Protein AF-A0A1F5N890-F1 (afdb_monomer_lite)

Structure (mmCIF, N/CA/C/O backbone):
data_AF-A0A1F5N890-F1
#
_entry.id   AF-A0A1F5N890-F1
#
loop_
_atom_site.group_PDB
_atom_site.id
_atom_site.type_symbol
_atom_site.label_atom_id
_atom_site.label_alt_id
_atom_site.label_comp_id
_atom_site.label_asym_id
_atom_site.label_entity_id
_atom_site.label_seq_id
_atom_site.pdbx_PDB_ins_code
_atom_site.Cartn_x
_atom_site.Cartn_y
_atom_site.Cartn_z
_atom_site.occupancy
_atom_site.B_iso_or_equiv
_atom_site.auth_seq_id
_atom_site.auth_comp_id
_atom_site.auth_asym_id
_atom_site.auth_atom_id
_atom_site.pdbx_PDB_model_num
ATOM 1 N N . MET A 1 1 ? -23.782 17.470 38.453 1.00 39.91 1 MET A N 1
ATOM 2 C CA . MET A 1 1 ? -22.639 17.335 37.532 1.00 39.91 1 MET A CA 1
ATOM 3 C C . MET A 1 1 ? -23.140 16.518 36.360 1.00 39.91 1 MET A C 1
ATOM 5 O O . MET A 1 1 ? -23.542 15.387 36.589 1.00 39.91 1 MET A O 1
ATOM 9 N N . ASN A 1 2 ? -23.239 17.114 35.171 1.00 43.22 2 ASN A N 1
ATOM 10 C CA . ASN A 1 2 ? -23.531 16.367 33.948 1.00 43.22 2 ASN A CA 1
ATOM 11 C C . ASN A 1 2 ? -22.192 15.895 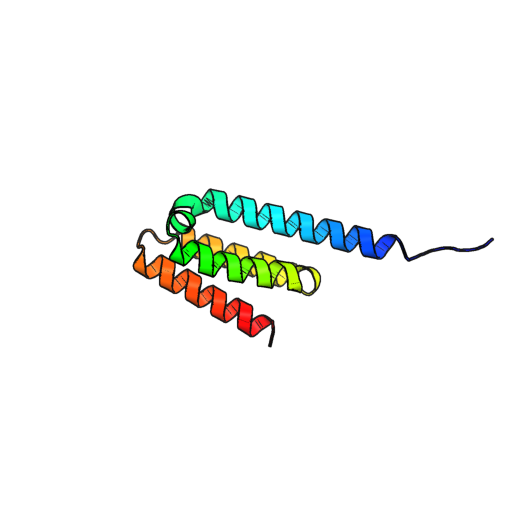33.388 1.00 43.22 2 ASN A C 1
ATOM 13 O O . ASN A 1 2 ? -21.360 16.724 33.034 1.00 43.22 2 ASN A O 1
ATOM 17 N N . LEU A 1 3 ? -21.984 14.583 33.356 1.00 49.75 3 LEU A N 1
ATOM 18 C CA . LEU A 1 3 ? -20.924 13.964 32.571 1.00 49.75 3 LEU A CA 1
ATOM 19 C C . LEU A 1 3 ? -21.431 13.904 31.128 1.00 49.75 3 LEU A C 1
ATOM 21 O O . LEU A 1 3 ? -22.133 12.972 30.750 1.00 49.75 3 LEU A O 1
ATOM 25 N N . GLN A 1 4 ? -21.152 14.956 30.359 1.00 45.50 4 GLN A N 1
ATOM 26 C CA . GLN A 1 4 ? -21.030 14.828 28.911 1.00 45.50 4 GLN A CA 1
ATOM 27 C C . GLN A 1 4 ? -19.606 14.334 28.661 1.00 45.50 4 GLN A C 1
ATOM 29 O O . GLN A 1 4 ? -18.667 15.121 28.650 1.00 45.50 4 GLN A O 1
ATOM 34 N N . THR A 1 5 ? -19.444 13.023 28.572 1.00 55.41 5 THR A N 1
ATOM 35 C CA . THR A 1 5 ? -18.199 12.368 28.160 1.00 55.41 5 THR A CA 1
ATOM 36 C C . THR A 1 5 ? -18.519 11.443 26.996 1.00 55.41 5 THR A C 1
ATOM 38 O O . THR A 1 5 ? -19.542 10.760 27.039 1.00 55.41 5 THR A O 1
ATOM 41 N N . SER A 1 6 ? -17.606 11.410 26.025 1.00 54.91 6 SER A N 1
ATOM 42 C CA . SER A 1 6 ? -17.462 10.368 24.999 1.00 54.91 6 SER A CA 1
ATOM 43 C C . SER A 1 6 ? -18.353 10.419 23.755 1.00 54.91 6 SER A C 1
ATOM 45 O O . SER A 1 6 ? -18.969 9.420 23.406 1.00 54.91 6 SER A O 1
ATOM 47 N N . GLU A 1 7 ? -18.332 11.531 23.020 1.00 50.44 7 GLU A N 1
ATOM 48 C CA . GLU A 1 7 ? -18.447 11.462 21.544 1.00 50.44 7 GLU A CA 1
ATOM 49 C C . GLU A 1 7 ? -17.211 12.049 20.832 1.00 50.44 7 GLU A C 1
ATOM 51 O O . GLU A 1 7 ? -16.983 11.731 19.678 1.00 50.44 7 GLU A O 1
ATOM 56 N N . LEU A 1 8 ? -16.366 12.836 21.518 1.00 47.41 8 LEU A N 1
ATOM 57 C CA . LEU A 1 8 ? -15.184 13.478 20.918 1.00 47.41 8 LEU A CA 1
ATOM 58 C C . LEU A 1 8 ? -13.922 12.598 20.881 1.00 47.41 8 LEU A C 1
ATOM 60 O O . LEU A 1 8 ? -13.089 12.792 20.007 1.00 47.41 8 LEU A O 1
ATOM 64 N N . ASP A 1 9 ? -13.784 11.627 21.788 1.00 51.88 9 ASP A N 1
ATOM 65 C CA . ASP A 1 9 ? -12.535 10.852 21.904 1.00 51.88 9 ASP A CA 1
ATOM 66 C C . ASP A 1 9 ? -12.353 9.828 20.763 1.00 51.88 9 ASP A C 1
ATOM 68 O O . ASP A 1 9 ? -11.232 9.464 20.433 1.00 51.88 9 ASP A O 1
ATOM 72 N N . PHE A 1 10 ? -13.446 9.362 20.146 1.00 49.44 10 PHE A N 1
ATOM 73 C CA . PHE A 1 10 ? -13.397 8.342 19.087 1.00 49.44 10 PHE A CA 1
ATOM 74 C C . PHE A 1 10 ? -13.047 8.936 17.716 1.00 49.44 10 PHE A C 1
ATOM 76 O O . PHE A 1 10 ? -12.350 8.295 16.935 1.00 49.44 10 PHE A O 1
ATOM 83 N N . ASP A 1 11 ? -13.509 10.158 17.435 1.00 50.47 11 ASP A N 1
ATOM 84 C CA . ASP A 1 11 ? -13.208 10.849 16.179 1.00 50.47 11 ASP A CA 1
ATOM 85 C C . ASP A 1 11 ? -11.737 11.321 16.142 1.00 50.47 11 ASP A C 1
ATOM 87 O O . ASP A 1 11 ? -11.100 11.216 15.098 1.00 50.47 11 ASP A O 1
ATOM 91 N N . GLU A 1 12 ? -11.156 11.750 17.277 1.00 54.78 12 GLU A N 1
ATOM 92 C CA . GLU A 1 12 ? -9.727 12.120 17.364 1.00 54.78 12 GLU A CA 1
ATOM 93 C C . GLU A 1 12 ? -8.775 10.917 17.203 1.00 54.78 12 GLU A C 1
ATOM 95 O O . GLU A 1 12 ? -7.696 11.063 16.625 1.00 54.78 12 GLU A O 1
ATOM 100 N N . GLU A 1 13 ? -9.143 9.722 17.685 1.00 56.84 13 GLU A N 1
ATOM 101 C CA . GLU A 1 13 ? -8.322 8.511 17.508 1.00 56.84 13 GLU A CA 1
ATOM 102 C C . GLU A 1 13 ? -8.319 8.003 16.056 1.00 56.84 13 GLU A C 1
ATOM 104 O O . GLU A 1 13 ? -7.297 7.473 15.605 1.00 56.84 13 GLU A O 1
ATOM 109 N N . ILE A 1 14 ? -9.431 8.180 15.327 1.00 58.97 14 ILE A N 1
ATOM 110 C CA . ILE A 1 14 ? -9.555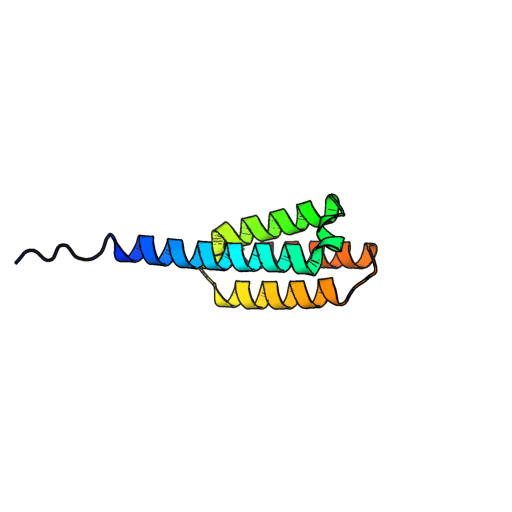 7.831 13.901 1.00 58.97 14 ILE A CA 1
ATOM 111 C C . ILE A 1 14 ? -8.729 8.790 13.031 1.00 58.97 14 ILE A C 1
ATOM 113 O O . ILE A 1 14 ? -8.079 8.341 12.088 1.00 58.97 14 ILE A O 1
ATOM 117 N N . ASP A 1 15 ? -8.708 10.085 13.363 1.00 63.38 15 ASP A N 1
ATOM 118 C CA . ASP A 1 15 ? -7.905 11.088 12.642 1.00 63.38 15 ASP A CA 1
ATOM 119 C C . ASP A 1 15 ? -6.399 10.762 12.734 1.00 63.38 15 ASP A C 1
ATOM 121 O O . ASP A 1 15 ? -5.687 10.777 11.733 1.00 63.38 15 ASP A O 1
ATOM 125 N N . GLN A 1 16 ? -5.919 10.340 13.913 1.00 71.44 16 GLN A N 1
ATOM 126 C CA . GLN A 1 16 ? -4.501 10.009 14.121 1.00 71.44 16 GLN A CA 1
ATOM 127 C C . GLN A 1 16 ? -4.013 8.785 13.336 1.00 71.44 16 GLN A C 1
ATOM 129 O O . GLN A 1 16 ? -2.845 8.741 12.949 1.00 71.44 16 GLN A O 1
ATOM 134 N N . GLY A 1 17 ? -4.852 7.766 13.138 1.00 77.56 17 GLY A N 1
ATOM 135 C CA . GLY A 1 17 ? -4.428 6.579 12.394 1.00 77.56 17 GLY A CA 1
ATOM 136 C C . GLY A 1 17 ? -4.466 6.785 10.879 1.00 77.56 17 GLY A C 1
ATOM 137 O O . GLY A 1 17 ? -3.594 6.275 10.180 1.00 77.56 17 GLY A O 1
ATOM 138 N N . GLN A 1 18 ? -5.390 7.599 10.360 1.00 82.56 18 GLN A N 1
ATOM 139 C CA . GLN A 1 18 ? -5.357 7.999 8.948 1.00 82.56 18 GLN A CA 1
ATOM 140 C C . GLN A 1 18 ? -4.128 8.866 8.635 1.00 82.56 18 GLN A C 1
ATOM 142 O O . GLN A 1 18 ? -3.475 8.632 7.620 1.00 82.56 18 GLN A O 1
ATOM 147 N N . ASP A 1 19 ? -3.750 9.786 9.528 1.00 87.50 19 ASP A N 1
ATOM 148 C CA . ASP A 1 19 ? -2.516 10.571 9.384 1.00 87.50 19 ASP A CA 1
ATOM 149 C C . ASP A 1 19 ? -1.261 9.676 9.353 1.00 87.50 19 ASP A C 1
ATOM 151 O O . ASP A 1 19 ? -0.374 9.861 8.516 1.00 87.50 19 ASP A O 1
ATOM 155 N N . GLU A 1 20 ? -1.192 8.664 10.228 1.00 90.12 20 GLU A N 1
ATOM 156 C CA . GLU A 1 20 ? -0.094 7.687 10.241 1.00 90.12 20 GLU A CA 1
ATOM 157 C C . GLU A 1 20 ? -0.015 6.902 8.923 1.00 90.12 20 GLU A C 1
ATOM 159 O O . GLU A 1 20 ? 1.072 6.722 8.365 1.00 90.12 20 GLU A O 1
ATOM 164 N N . LEU A 1 21 ? -1.162 6.460 8.402 1.00 92.12 21 LEU A N 1
ATOM 165 C CA . LEU A 1 21 ? -1.232 5.753 7.129 1.00 92.12 21 LEU A CA 1
ATOM 166 C C . LEU A 1 21 ? -0.724 6.621 5.971 1.00 92.12 21 LEU A C 1
ATOM 168 O O . LEU A 1 21 ? 0.070 6.141 5.160 1.00 92.12 21 LEU A O 1
ATOM 172 N N . GLU A 1 22 ? -1.155 7.881 5.880 1.00 93.62 22 GLU A N 1
ATOM 173 C CA . GLU A 1 22 ? -0.707 8.778 4.809 1.00 93.62 22 GLU A CA 1
ATOM 174 C C . GLU A 1 22 ? 0.805 9.028 4.881 1.00 93.62 22 GLU A C 1
ATOM 176 O O . GLU A 1 22 ? 1.474 9.003 3.847 1.00 93.62 22 GLU A O 1
ATOM 181 N N . GLU A 1 23 ? 1.386 9.154 6.081 1.00 93.38 23 GLU A N 1
ATOM 182 C CA . GLU A 1 23 ? 2.844 9.230 6.232 1.00 93.38 23 GLU A CA 1
ATOM 183 C C . GLU A 1 23 ? 3.563 7.977 5.707 1.00 93.38 23 GLU A C 1
ATOM 185 O O . GLU A 1 23 ? 4.662 8.073 5.149 1.00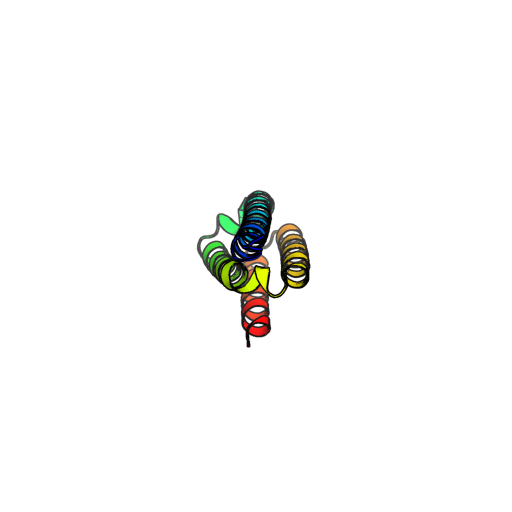 93.38 23 GLU A O 1
ATOM 190 N N . ILE A 1 24 ? 2.992 6.788 5.918 1.00 93.38 24 ILE A N 1
ATOM 191 C CA . ILE A 1 24 ? 3.560 5.526 5.426 1.00 93.38 24 ILE A CA 1
ATOM 192 C C . ILE A 1 24 ? 3.477 5.471 3.901 1.00 93.38 24 ILE A C 1
ATOM 194 O O . ILE A 1 24 ? 4.471 5.135 3.254 1.00 93.38 24 ILE A O 1
ATOM 198 N N . ILE A 1 25 ? 2.326 5.831 3.330 1.00 94.31 25 ILE A N 1
ATOM 199 C CA . ILE A 1 25 ? 2.108 5.870 1.880 1.00 94.31 25 ILE A CA 1
ATOM 200 C C . ILE A 1 25 ? 3.068 6.868 1.225 1.00 94.31 25 ILE A C 1
ATOM 202 O O . ILE A 1 25 ? 3.708 6.534 0.225 1.00 94.31 25 ILE A O 1
ATOM 206 N N . GLU A 1 26 ? 3.228 8.063 1.796 1.00 94.25 26 GLU A N 1
ATOM 207 C CA . GLU A 1 26 ? 4.146 9.083 1.283 1.00 94.25 26 GLU A CA 1
ATOM 208 C C . GLU A 1 26 ? 5.597 8.580 1.302 1.00 94.25 26 GLU A C 1
ATOM 210 O O . GLU A 1 26 ? 6.293 8.651 0.285 1.00 94.25 26 GLU A O 1
ATOM 215 N N . LYS A 1 27 ? 6.043 7.994 2.423 1.00 93.19 27 LYS A N 1
ATOM 216 C CA . LYS A 1 27 ? 7.393 7.415 2.543 1.00 93.19 27 LYS A CA 1
ATOM 217 C C . LYS A 1 27 ? 7.609 6.275 1.553 1.00 93.19 27 LYS A C 1
ATOM 219 O O . LYS A 1 27 ? 8.654 6.226 0.911 1.00 93.19 27 LYS A O 1
ATOM 224 N N . LEU A 1 28 ? 6.634 5.379 1.400 1.00 92.44 28 LEU A N 1
ATOM 225 C CA . LEU A 1 28 ? 6.715 4.269 0.454 1.00 92.44 28 LEU A CA 1
ATOM 226 C C . LEU A 1 28 ? 6.809 4.775 -0.989 1.00 92.44 28 LEU A C 1
ATOM 228 O O . LEU A 1 28 ? 7.640 4.286 -1.749 1.00 92.44 28 LEU A O 1
ATOM 232 N N . THR A 1 29 ? 6.000 5.774 -1.344 1.00 92.62 29 THR A N 1
ATOM 233 C CA . THR A 1 29 ? 5.993 6.376 -2.684 1.00 92.62 29 THR A CA 1
ATOM 234 C C . THR A 1 29 ? 7.330 7.038 -3.001 1.00 92.62 29 THR A C 1
ATOM 236 O O . THR A 1 29 ? 7.871 6.839 -4.085 1.00 92.62 29 THR A O 1
ATOM 239 N N . ALA A 1 30 ? 7.899 7.774 -2.041 1.00 91.44 30 ALA A N 1
ATOM 240 C CA . ALA A 1 30 ? 9.200 8.414 -2.196 1.00 91.44 30 ALA A CA 1
ATOM 241 C C . ALA A 1 30 ? 10.355 7.399 -2.272 1.00 91.44 30 ALA A C 1
ATOM 243 O O . ALA A 1 30 ? 11.263 7.554 -3.084 1.00 91.44 30 ALA A O 1
ATOM 244 N N . GLU A 1 31 ? 10.341 6.354 -1.439 1.00 89.81 31 GLU A N 1
ATOM 245 C CA . GLU A 1 31 ? 11.398 5.334 -1.438 1.00 89.81 31 GLU A CA 1
ATOM 246 C C . GLU A 1 31 ? 11.322 4.393 -2.651 1.00 89.81 31 GLU A C 1
ATOM 248 O O . GLU A 1 31 ? 12.350 3.884 -3.095 1.00 89.81 31 GLU A O 1
ATOM 253 N N . CYS A 1 32 ? 10.126 4.179 -3.201 1.00 89.81 32 CYS A N 1
ATOM 254 C CA . CYS A 1 32 ? 9.885 3.321 -4.360 1.00 89.81 32 CYS A CA 1
ATOM 255 C C . CYS A 1 32 ? 9.548 4.131 -5.622 1.00 89.81 32 CYS A C 1
ATOM 257 O O . CYS A 1 32 ? 8.823 3.628 -6.473 1.00 89.81 32 CYS A O 1
ATOM 259 N N . GLU A 1 33 ? 10.055 5.361 -5.771 1.00 89.88 33 GLU A N 1
ATOM 260 C CA . GLU A 1 33 ? 9.689 6.288 -6.862 1.00 89.88 33 GLU A CA 1
ATOM 261 C C . GLU A 1 33 ? 9.712 5.619 -8.250 1.00 89.88 33 GLU A C 1
ATOM 263 O O . GLU A 1 33 ? 8.736 5.708 -8.990 1.00 89.88 33 GLU A O 1
ATOM 268 N N . GLN A 1 34 ? 10.754 4.834 -8.551 1.00 84.81 34 GLN A N 1
ATOM 269 C CA . GLN A 1 34 ? 10.892 4.081 -9.810 1.00 84.81 34 GLN A CA 1
ATOM 270 C C . GLN A 1 34 ? 9.711 3.137 -10.111 1.00 84.81 34 GLN A C 1
ATOM 272 O O . GLN A 1 34 ? 9.378 2.892 -11.268 1.00 84.81 34 GLN A O 1
ATOM 277 N N . VAL A 1 35 ? 9.060 2.603 -9.073 1.00 87.81 35 VAL A N 1
ATOM 278 C CA . VAL A 1 35 ? 7.878 1.738 -9.189 1.00 87.81 35 VAL A CA 1
ATOM 279 C C . VAL A 1 35 ? 6.663 2.567 -9.595 1.00 87.81 35 VAL A C 1
ATOM 281 O O . VAL A 1 35 ? 5.874 2.134 -10.433 1.00 87.81 35 VAL A O 1
ATOM 284 N N . PHE A 1 36 ? 6.527 3.764 -9.022 1.00 87.00 36 PHE A N 1
ATOM 285 C CA . PHE A 1 36 ? 5.410 4.675 -9.266 1.00 87.00 36 PHE A CA 1
ATOM 286 C C . PHE A 1 36 ? 5.552 5.480 -10.566 1.00 87.00 36 PHE A C 1
ATOM 288 O O . PHE A 1 36 ? 4.548 5.953 -11.096 1.00 87.00 36 PHE A O 1
ATOM 295 N N . GLU A 1 37 ? 6.759 5.587 -11.134 1.00 88.25 37 GLU A N 1
ATOM 296 C CA . GLU A 1 37 ? 6.967 6.119 -12.490 1.00 88.25 37 GLU A CA 1
ATOM 297 C C . GLU A 1 37 ? 6.261 5.265 -13.559 1.00 88.25 37 GLU A C 1
ATOM 299 O O . GLU A 1 37 ? 5.809 5.785 -14.587 1.00 88.25 37 GLU A O 1
ATOM 304 N N . ASN A 1 38 ? 6.108 3.959 -13.310 1.00 91.00 38 ASN A N 1
ATOM 305 C CA . ASN A 1 38 ? 5.296 3.089 -14.148 1.00 91.00 38 ASN A CA 1
ATOM 306 C C . ASN A 1 38 ? 3.801 3.263 -13.810 1.00 91.00 38 ASN A C 1
ATOM 308 O O . ASN A 1 38 ? 3.321 2.910 -12.731 1.00 91.00 38 ASN A O 1
ATOM 312 N N . ALA A 1 39 ? 3.035 3.759 -14.784 1.00 90.31 39 ALA A N 1
ATOM 313 C CA . ALA A 1 39 ? 1.614 4.070 -14.618 1.00 90.31 39 ALA A CA 1
ATOM 314 C C . ALA A 1 39 ? 0.710 2.848 -14.364 1.00 90.31 39 ALA A C 1
ATOM 316 O O . ALA A 1 39 ? -0.431 3.016 -13.932 1.00 90.31 39 ALA A O 1
ATOM 317 N N . GLU A 1 40 ? 1.154 1.637 -14.692 1.00 91.81 40 GLU A N 1
ATOM 318 C CA . GLU A 1 40 ? 0.413 0.407 -14.412 1.00 91.81 40 GLU A CA 1
ATOM 319 C C . GLU A 1 40 ? 0.646 -0.049 -12.970 1.00 91.81 40 GLU A C 1
ATOM 321 O O . GLU A 1 40 ? -0.320 -0.284 -12.243 1.00 91.81 40 GLU A O 1
ATOM 326 N N . ASN A 1 41 ? 1.904 -0.065 -12.528 1.00 91.12 41 ASN A N 1
ATOM 327 C CA . ASN A 1 41 ? 2.279 -0.407 -11.156 1.00 91.12 41 ASN A CA 1
ATOM 328 C C . ASN A 1 41 ? 1.714 0.604 -10.150 1.00 91.12 41 ASN A C 1
ATOM 330 O O . ASN A 1 41 ? 1.125 0.201 -9.148 1.00 91.12 41 ASN A O 1
ATOM 334 N N . SER A 1 42 ? 1.789 1.904 -10.461 1.00 92.88 42 SER A N 1
ATOM 335 C CA . SER A 1 42 ? 1.176 2.962 -9.647 1.00 92.88 42 SER A CA 1
ATOM 336 C C . SER A 1 42 ? -0.322 2.732 -9.444 1.00 92.88 42 SER A C 1
ATOM 338 O O . SER A 1 42 ? -0.775 2.776 -8.309 1.00 92.88 42 SER A O 1
ATOM 340 N N . LYS A 1 43 ? -1.089 2.385 -10.487 1.00 95.00 43 LYS A N 1
ATOM 341 C CA . LYS A 1 43 ? -2.534 2.122 -10.338 1.00 95.00 43 LYS A CA 1
ATOM 342 C C . LYS A 1 43 ? -2.834 0.933 -9.431 1.00 95.00 43 LYS A C 1
ATOM 344 O O . LYS A 1 43 ? -3.817 0.954 -8.697 1.00 95.00 43 LYS A O 1
ATOM 349 N N . ILE A 1 44 ? -2.017 -0.115 -9.506 1.00 94.62 44 ILE A N 1
ATOM 350 C CA . ILE A 1 44 ? -2.177 -1.310 -8.672 1.00 94.62 44 ILE A CA 1
ATOM 351 C C . ILE A 1 44 ? -1.919 -0.963 -7.205 1.00 94.62 44 ILE A C 1
ATOM 353 O O . ILE A 1 44 ? -2.690 -1.366 -6.337 1.00 94.62 44 ILE A O 1
ATOM 357 N N . LEU A 1 45 ? -0.857 -0.205 -6.929 1.00 94.00 45 LEU A N 1
ATOM 358 C CA . LEU A 1 45 ? -0.518 0.227 -5.574 1.00 94.00 45 LEU A CA 1
ATOM 359 C C . LEU A 1 45 ? -1.502 1.273 -5.037 1.00 94.00 45 LEU A C 1
ATOM 361 O O . LEU A 1 45 ? -1.858 1.205 -3.865 1.00 94.00 45 LEU A O 1
ATOM 365 N N . ASP A 1 46 ? -2.046 2.143 -5.888 1.00 95.00 46 ASP A N 1
ATOM 366 C CA . ASP A 1 46 ? -3.139 3.046 -5.518 1.00 95.00 46 ASP A CA 1
ATOM 367 C C . ASP A 1 46 ? -4.375 2.259 -5.057 1.00 95.00 46 ASP A C 1
ATOM 369 O O . ASP A 1 46 ? -4.981 2.600 -4.043 1.00 95.00 46 ASP A O 1
ATOM 373 N N . GLU A 1 47 ? -4.729 1.156 -5.735 1.00 95.38 47 GLU A N 1
ATOM 374 C CA . GLU A 1 47 ? -5.794 0.267 -5.249 1.00 95.38 47 GLU A CA 1
ATOM 375 C C . GLU A 1 47 ? -5.459 -0.328 -3.872 1.00 95.38 47 GLU A C 1
ATOM 377 O O . GLU A 1 47 ? -6.346 -0.441 -3.028 1.00 95.38 47 GLU A O 1
ATOM 382 N N . VAL A 1 48 ? -4.201 -0.701 -3.615 1.00 95.19 48 VAL A N 1
ATOM 383 C CA . VAL A 1 48 ? -3.764 -1.185 -2.292 1.00 95.19 48 VAL A CA 1
ATOM 384 C C . VAL A 1 48 ? -3.938 -0.097 -1.229 1.00 95.19 48 VAL A C 1
ATOM 386 O O . VAL A 1 48 ? -4.448 -0.383 -0.146 1.00 95.19 48 VAL A O 1
ATOM 389 N N . PHE A 1 49 ? -3.573 1.146 -1.539 1.00 94.38 49 PHE A N 1
ATOM 390 C CA . PHE A 1 49 ? -3.705 2.285 -0.631 1.00 94.38 49 PHE A CA 1
ATOM 391 C C . PHE A 1 49 ? -5.159 2.608 -0.303 1.00 94.38 49 PHE A C 1
ATOM 393 O O . PHE A 1 49 ? -5.483 2.826 0.859 1.00 94.38 49 PHE A O 1
ATOM 400 N N . GLU A 1 50 ? -6.062 2.559 -1.282 1.00 94.06 50 GLU A N 1
ATOM 401 C CA . GLU A 1 50 ? -7.499 2.735 -1.036 1.00 94.06 50 GLU A CA 1
ATOM 402 C C . GLU A 1 50 ? -8.065 1.646 -0.107 1.00 94.06 50 GLU A C 1
ATOM 404 O O . GLU A 1 50 ? -8.875 1.926 0.781 1.00 94.06 50 GLU A O 1
ATOM 409 N N . LEU A 1 51 ? -7.612 0.397 -0.265 1.00 93.19 51 LEU A N 1
ATOM 410 C CA . LEU A 1 51 ? -8.008 -0.704 0.619 1.00 93.19 51 LEU A CA 1
ATOM 411 C C . LEU A 1 51 ? -7.466 -0.517 2.040 1.00 93.19 51 LEU A C 1
ATOM 413 O O . LEU A 1 51 ? -8.198 -0.785 3.001 1.00 93.19 51 LEU A O 1
ATOM 417 N N . ALA A 1 52 ? -6.231 -0.022 2.161 1.00 91.88 52 ALA A N 1
ATOM 418 C CA . ALA A 1 52 ? -5.628 0.344 3.432 1.00 91.88 52 ALA A CA 1
ATOM 419 C C . ALA A 1 52 ? -6.407 1.483 4.095 1.00 91.88 52 ALA A C 1
ATOM 421 O O . ALA A 1 52 ? -6.881 1.300 5.206 1.00 91.88 52 ALA A O 1
ATOM 422 N N . ARG A 1 53 ? -6.680 2.598 3.407 1.00 90.81 53 ARG A N 1
ATOM 423 C CA . ARG A 1 53 ? -7.473 3.729 3.941 1.00 90.81 53 ARG A CA 1
ATOM 424 C C . ARG A 1 53 ? -8.806 3.281 4.530 1.00 90.81 53 ARG A C 1
ATOM 426 O O . ARG A 1 53 ? -9.193 3.713 5.614 1.00 90.81 53 ARG A O 1
ATOM 433 N N . ALA A 1 54 ? -9.485 2.350 3.861 1.00 90.50 54 ALA A N 1
ATOM 434 C CA . ALA A 1 54 ? -10.771 1.828 4.312 1.00 90.50 54 ALA A CA 1
ATOM 435 C C . ALA A 1 54 ? -10.694 0.885 5.534 1.00 90.50 54 ALA A C 1
ATOM 437 O O . ALA A 1 54 ? -11.722 0.639 6.177 1.00 90.50 54 ALA A O 1
ATOM 438 N N . ASN A 1 55 ? -9.527 0.304 5.841 1.00 89.44 55 ASN A N 1
ATOM 439 C CA . ASN A 1 55 ? -9.407 -0.783 6.824 1.00 89.44 55 ASN A CA 1
ATOM 440 C C . ASN A 1 55 ? -8.226 -0.671 7.791 1.00 89.44 55 ASN A C 1
ATOM 442 O O . ASN A 1 55 ? -8.135 -1.497 8.696 1.00 89.44 55 ASN A O 1
ATOM 446 N N . TYR A 1 56 ? -7.379 0.344 7.653 1.00 89.69 56 TYR A N 1
ATOM 447 C CA . TYR A 1 56 ? -6.196 0.571 8.475 1.00 89.69 56 TYR A CA 1
ATOM 448 C C . TYR A 1 56 ? -6.559 0.620 9.955 1.00 89.69 56 TYR A C 1
ATOM 450 O O . TYR A 1 56 ? -5.987 -0.099 10.763 1.00 89.69 56 TYR A O 1
ATOM 458 N N . GLU A 1 57 ? -7.631 1.336 10.292 1.00 87.44 57 GLU A N 1
ATOM 459 C CA . GLU A 1 57 ? -8.154 1.422 11.659 1.00 87.44 57 GLU A CA 1
ATOM 460 C C . GLU A 1 57 ? -8.550 0.079 12.279 1.00 87.44 57 GLU A C 1
ATOM 462 O O . GLU A 1 57 ? -8.503 -0.091 13.495 1.00 87.44 57 GLU A O 1
ATOM 467 N N . LYS A 1 58 ? -8.951 -0.892 11.456 1.00 87.44 58 LYS A N 1
ATOM 468 C CA . LYS A 1 58 ? -9.375 -2.208 11.946 1.00 87.44 58 LYS A CA 1
ATOM 469 C C . LYS A 1 58 ? -8.182 -3.090 12.304 1.00 87.44 58 LYS A C 1
ATOM 471 O O . LYS A 1 58 ? -8.331 -3.961 13.157 1.00 87.44 58 LYS A O 1
ATOM 476 N N . ASP A 1 59 ? -7.039 -2.875 11.652 1.00 88.56 59 ASP A N 1
ATOM 477 C CA . ASP A 1 59 ? -5.818 -3.654 11.853 1.00 88.56 59 ASP A CA 1
ATOM 478 C C . ASP A 1 59 ? -4.550 -2.854 11.500 1.00 88.56 59 ASP A C 1
ATOM 480 O O . ASP A 1 59 ? -3.853 -3.135 10.524 1.00 88.56 59 ASP A O 1
ATOM 484 N N . ARG A 1 60 ? -4.240 -1.833 12.309 1.00 89.44 60 ARG A N 1
ATOM 485 C CA . ARG A 1 60 ? -3.091 -0.944 12.057 1.00 89.44 60 ARG A CA 1
ATOM 486 C C . ARG A 1 60 ? -1.776 -1.722 11.994 1.00 89.44 60 ARG A C 1
ATOM 488 O O . ARG A 1 60 ? -0.950 -1.486 11.120 1.00 89.44 60 ARG A O 1
ATOM 495 N N . GLN A 1 61 ? -1.596 -2.686 12.899 1.00 89.88 61 GLN A N 1
ATOM 496 C CA . GLN A 1 61 ? -0.382 -3.499 12.951 1.00 89.88 61 GLN A CA 1
ATOM 497 C C . GLN A 1 61 ? -0.241 -4.379 11.704 1.00 89.88 61 GLN A C 1
ATOM 499 O O . GLN A 1 61 ? 0.838 -4.403 11.116 1.00 89.88 61 GLN A O 1
ATOM 504 N N . GLY A 1 62 ? -1.314 -5.051 11.271 1.00 91.62 62 GLY A N 1
ATOM 505 C CA . GLY A 1 62 ? -1.291 -5.874 10.063 1.00 91.62 62 GLY A CA 1
ATOM 506 C C . GLY A 1 62 ? -0.959 -5.063 8.813 1.00 91.62 62 GLY A C 1
ATOM 507 O O . GLY A 1 62 ? -0.125 -5.486 8.013 1.00 91.62 62 GLY A O 1
ATOM 508 N N . TRP A 1 63 ? -1.525 -3.861 8.675 1.00 93.12 63 TRP A N 1
ATOM 509 C CA . TRP A 1 63 ? -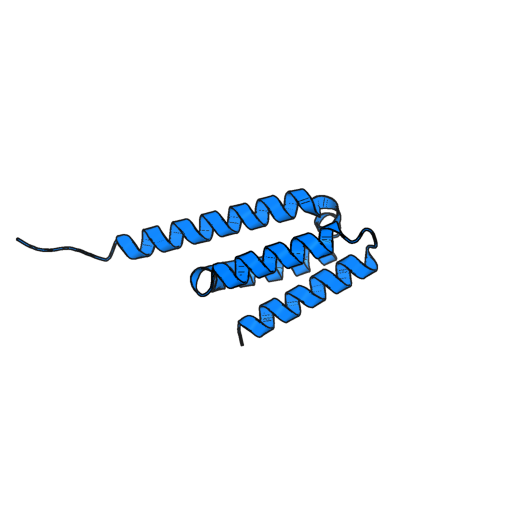1.195 -2.961 7.566 1.00 93.12 63 TRP A CA 1
ATOM 510 C C . TRP A 1 63 ? 0.232 -2.403 7.648 1.00 93.12 63 TRP A C 1
ATOM 512 O O . TRP A 1 63 ? 0.906 -2.321 6.622 1.00 93.12 63 TRP A O 1
ATOM 522 N N . ASN A 1 64 ? 0.733 -2.082 8.842 1.00 91.62 64 ASN A N 1
ATOM 523 C CA . ASN A 1 64 ? 2.119 -1.643 9.031 1.00 91.62 64 ASN A CA 1
ATOM 524 C C . ASN A 1 64 ? 3.124 -2.729 8.632 1.00 91.62 64 ASN A C 1
ATOM 526 O O . ASN A 1 64 ? 4.082 -2.455 7.902 1.00 91.62 64 ASN A O 1
ATOM 530 N N . ASP A 1 65 ? 2.883 -3.970 9.056 1.00 93.12 65 ASP A N 1
ATOM 531 C CA . ASP A 1 65 ? 3.709 -5.114 8.671 1.00 93.12 65 ASP A CA 1
ATOM 532 C C . ASP A 1 65 ? 3.603 -5.374 7.159 1.00 93.12 65 ASP A C 1
ATOM 534 O O . ASP A 1 65 ? 4.621 -5.549 6.487 1.00 93.12 65 ASP A O 1
ATOM 538 N N . PHE A 1 66 ? 2.395 -5.286 6.595 1.00 94.12 66 PHE A N 1
ATOM 539 C CA . PHE A 1 66 ? 2.151 -5.416 5.159 1.00 94.12 66 PHE A CA 1
ATOM 540 C C . PHE A 1 66 ? 2.936 -4.388 4.330 1.00 94.12 66 PHE A C 1
ATOM 542 O O . PHE A 1 66 ? 3.587 -4.763 3.353 1.00 94.12 66 PHE A O 1
ATOM 549 N N . PHE A 1 67 ? 2.911 -3.103 4.702 1.00 94.00 67 PHE A N 1
ATOM 550 C CA . PHE A 1 67 ? 3.646 -2.061 3.976 1.00 94.00 67 PHE A CA 1
ATOM 551 C C . PHE A 1 67 ? 5.159 -2.205 4.129 1.00 94.00 67 PHE A C 1
ATOM 553 O O . PHE A 1 67 ? 5.898 -1.935 3.182 1.00 94.00 67 PHE A O 1
ATOM 560 N N . SER A 1 68 ? 5.626 -2.665 5.289 1.00 93.44 68 SER A N 1
ATOM 561 C CA . SER A 1 68 ? 7.039 -2.969 5.517 1.00 93.44 68 SER A CA 1
ATOM 562 C C . SER A 1 68 ? 7.532 -4.102 4.604 1.00 93.44 68 SER A C 1
ATOM 564 O O . SER A 1 68 ? 8.589 -3.973 3.981 1.00 93.44 68 SER A O 1
ATOM 566 N N . GLU A 1 69 ? 6.751 -5.181 4.464 1.00 94.56 69 GLU A N 1
ATOM 567 C CA . GLU A 1 69 ? 7.047 -6.285 3.539 1.00 94.56 69 GLU A CA 1
ATOM 568 C C . GLU A 1 69 ? 7.019 -5.821 2.074 1.00 94.56 69 GLU A C 1
ATOM 570 O O . GLU A 1 69 ? 7.989 -6.039 1.344 1.00 94.56 69 GLU A O 1
ATOM 575 N N . LEU A 1 70 ? 5.966 -5.095 1.672 1.00 94.50 70 LEU A N 1
ATOM 576 C CA . LEU A 1 70 ? 5.830 -4.540 0.322 1.00 94.50 70 LEU A CA 1
ATOM 577 C C . LEU A 1 70 ? 7.038 -3.674 -0.043 1.00 94.50 70 LEU A C 1
ATOM 579 O O . LEU A 1 70 ? 7.640 -3.850 -1.101 1.00 94.50 70 LEU A O 1
ATOM 583 N N . LYS A 1 71 ? 7.426 -2.763 0.854 1.00 92.88 71 LYS A N 1
ATOM 584 C CA . LYS A 1 71 ? 8.594 -1.902 0.670 1.00 92.88 71 LYS A CA 1
ATOM 585 C C . LYS A 1 71 ? 9.861 -2.718 0.449 1.00 92.88 71 LYS A C 1
ATOM 587 O O . LYS A 1 71 ? 10.646 -2.415 -0.446 1.00 92.88 71 LYS A O 1
ATOM 592 N N . PHE A 1 72 ? 10.079 -3.730 1.286 1.00 93.31 72 PHE A N 1
ATOM 593 C CA . PHE A 1 72 ? 11.275 -4.557 1.219 1.00 93.31 72 PHE A CA 1
ATOM 594 C C . PHE A 1 72 ? 11.384 -5.291 -0.123 1.00 93.31 72 PHE A C 1
ATOM 596 O O . PHE A 1 72 ? 12.465 -5.327 -0.709 1.00 93.31 72 PHE A O 1
ATOM 603 N N . GLU A 1 73 ? 10.275 -5.828 -0.636 1.00 93.38 73 GLU A N 1
ATOM 604 C CA . GLU A 1 73 ? 10.253 -6.516 -1.931 1.00 93.38 73 GLU A CA 1
ATOM 605 C C . GLU A 1 73 ? 10.428 -5.563 -3.119 1.00 93.38 73 GLU A C 1
ATOM 607 O O . GLU A 1 73 ? 11.200 -5.867 -4.034 1.00 93.38 73 GLU A O 1
ATOM 612 N N . LEU A 1 74 ? 9.773 -4.397 -3.085 1.00 91.44 74 LEU A N 1
ATOM 613 C CA . LEU A 1 74 ? 9.878 -3.384 -4.139 1.00 91.44 74 LEU A CA 1
ATOM 614 C C . LEU A 1 74 ? 11.288 -2.788 -4.235 1.00 91.44 74 LEU A C 1
ATOM 616 O O . LEU A 1 74 ? 11.822 -2.664 -5.332 1.00 91.44 74 LEU A O 1
ATOM 620 N N . ILE A 1 75 ? 11.920 -2.456 -3.104 1.00 88.19 75 ILE A N 1
ATOM 621 C CA . ILE A 1 75 ? 13.302 -1.940 -3.085 1.00 88.19 75 ILE A CA 1
ATOM 622 C C . ILE A 1 75 ? 14.308 -3.043 -3.445 1.00 88.19 75 ILE A C 1
ATOM 624 O O . ILE A 1 75 ? 15.362 -2.769 -4.019 1.00 88.19 75 ILE A O 1
ATOM 628 N N . GLY A 1 76 ? 14.002 -4.296 -3.102 1.00 86.19 76 GLY A N 1
ATOM 629 C CA . GLY A 1 76 ? 14.848 -5.451 -3.397 1.00 86.19 76 GLY A CA 1
ATOM 630 C C . GLY A 1 76 ? 14.884 -5.858 -4.873 1.00 86.19 76 GLY A C 1
ATOM 631 O O . GLY A 1 76 ? 15.675 -6.736 -5.221 1.00 86.19 76 GLY A O 1
ATOM 632 N N . THR A 1 77 ? 14.057 -5.239 -5.721 1.00 87.19 77 THR A N 1
ATOM 633 C CA . THR A 1 77 ? 13.849 -5.628 -7.119 1.00 87.19 77 THR A CA 1
ATOM 634 C C . THR A 1 77 ? 14.080 -4.443 -8.058 1.00 87.19 77 THR A C 1
ATOM 636 O O . THR A 1 77 ? 13.473 -3.388 -7.905 1.00 87.19 77 THR A O 1
ATOM 639 N N . ASP A 1 78 ? 14.941 -4.622 -9.060 1.00 84.06 78 ASP A N 1
ATOM 640 C CA . ASP A 1 78 ? 15.221 -3.653 -10.133 1.00 84.06 78 ASP A CA 1
ATOM 641 C C . ASP A 1 78 ? 14.624 -4.058 -11.495 1.00 84.06 78 ASP A C 1
ATOM 643 O O . ASP A 1 78 ? 14.730 -3.321 -12.474 1.00 84.06 78 ASP A O 1
ATOM 647 N N . ASP A 1 79 ? 13.987 -5.227 -11.558 1.00 86.69 79 ASP A N 1
ATOM 648 C CA . ASP A 1 79 ? 13.339 -5.777 -12.747 1.00 86.69 79 ASP A CA 1
ATOM 649 C C . ASP A 1 79 ? 11.856 -5.373 -12.797 1.00 86.69 79 ASP A C 1
ATOM 651 O O . ASP A 1 79 ? 11.068 -5.741 -11.924 1.00 86.69 79 ASP A O 1
ATOM 655 N N . GLU A 1 80 ? 11.479 -4.624 -13.833 1.00 81.88 80 GLU A N 1
ATOM 656 C CA . GLU A 1 80 ? 10.136 -4.065 -14.022 1.00 81.88 80 GLU A CA 1
ATOM 657 C C . GLU A 1 80 ? 9.035 -5.136 -14.100 1.00 81.88 80 GLU A C 1
ATOM 659 O O . GLU A 1 80 ? 7.957 -4.938 -13.531 1.00 81.88 80 GLU A O 1
ATOM 664 N N . ASP A 1 81 ? 9.312 -6.288 -14.721 1.00 84.88 81 ASP A N 1
ATOM 665 C CA . ASP A 1 81 ? 8.344 -7.389 -14.813 1.00 84.88 81 ASP A CA 1
ATOM 666 C C . ASP A 1 81 ? 8.094 -7.996 -13.420 1.00 84.88 81 ASP A C 1
ATOM 668 O O . ASP A 1 81 ? 6.953 -8.261 -13.032 1.00 84.88 81 ASP A O 1
ATOM 672 N N . ASN A 1 82 ? 9.152 -8.139 -12.616 1.00 92.19 82 ASN A N 1
ATOM 673 C CA . ASN A 1 82 ? 9.036 -8.637 -11.244 1.00 92.19 82 ASN A CA 1
ATOM 674 C C . ASN A 1 82 ? 8.347 -7.618 -10.325 1.00 92.19 82 ASN A C 1
ATOM 676 O O . ASN A 1 82 ? 7.559 -8.008 -9.465 1.00 92.19 82 ASN A O 1
ATOM 680 N N . ILE A 1 83 ? 8.598 -6.317 -10.510 1.00 92.44 83 ILE A N 1
ATOM 681 C CA . ILE A 1 83 ? 7.906 -5.248 -9.773 1.00 92.44 83 ILE A CA 1
ATOM 682 C C . ILE A 1 83 ? 6.394 -5.332 -10.009 1.00 92.44 83 ILE A C 1
ATOM 684 O O . ILE A 1 83 ? 5.614 -5.224 -9.058 1.00 92.44 83 ILE A O 1
ATOM 688 N N . HIS A 1 84 ? 5.972 -5.556 -11.255 1.00 93.31 84 HIS A N 1
ATOM 689 C CA . HIS A 1 84 ? 4.559 -5.720 -11.582 1.00 93.31 84 HIS A CA 1
ATOM 690 C C . HIS A 1 84 ? 3.941 -6.933 -10.873 1.00 93.31 84 HIS A C 1
ATOM 692 O O . HIS A 1 84 ? 2.869 -6.828 -10.267 1.00 93.31 84 HIS A O 1
ATOM 698 N N . ASP A 1 85 ? 4.635 -8.074 -10.896 1.00 94.94 85 ASP A N 1
ATOM 699 C CA . ASP A 1 85 ? 4.196 -9.292 -10.211 1.00 94.94 85 ASP A CA 1
ATOM 700 C C . ASP A 1 85 ? 4.097 -9.099 -8.688 1.00 94.94 85 ASP A C 1
ATOM 702 O O . ASP A 1 85 ? 3.127 -9.562 -8.076 1.00 94.94 85 ASP A O 1
ATOM 706 N N . ILE A 1 86 ? 5.034 -8.363 -8.079 1.00 94.44 86 ILE A N 1
ATOM 707 C CA . ILE A 1 86 ? 4.989 -7.979 -6.660 1.00 94.44 86 ILE A CA 1
ATOM 708 C C . ILE A 1 86 ? 3.754 -7.110 -6.394 1.00 94.44 86 ILE A C 1
ATOM 710 O O . ILE A 1 86 ? 2.936 -7.451 -5.538 1.00 94.44 86 ILE A O 1
ATOM 714 N N . ALA A 1 87 ? 3.541 -6.032 -7.153 1.00 93.88 87 ALA A N 1
ATOM 715 C CA . ALA A 1 87 ? 2.386 -5.154 -6.957 1.00 93.88 87 ALA A CA 1
ATOM 716 C C . ALA A 1 87 ? 1.055 -5.930 -7.064 1.00 93.88 87 ALA A C 1
ATOM 718 O O . ALA A 1 87 ? 0.178 -5.806 -6.203 1.00 93.88 87 ALA A O 1
ATOM 719 N N . GLN A 1 88 ? 0.918 -6.800 -8.072 1.00 95.25 88 GLN A N 1
ATOM 720 C CA . GLN A 1 88 ? -0.248 -7.677 -8.239 1.00 95.25 88 GLN A CA 1
ATOM 721 C C . GLN A 1 88 ? -0.415 -8.666 -7.078 1.00 9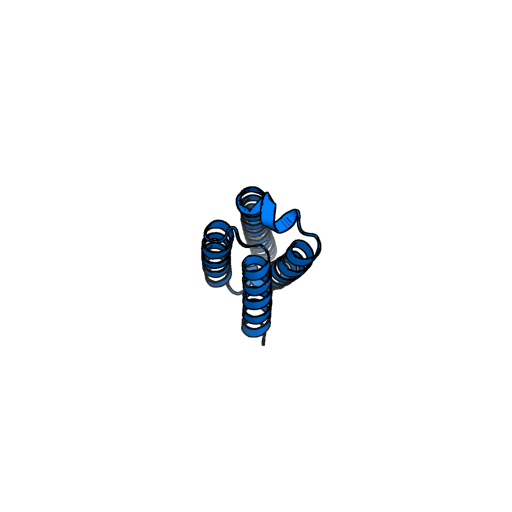5.25 88 GLN A C 1
ATOM 723 O O . GLN A 1 88 ? -1.541 -8.924 -6.636 1.00 95.25 88 GLN A O 1
ATOM 728 N N . HIS A 1 89 ? 0.684 -9.243 -6.585 1.00 95.75 89 HIS A N 1
ATOM 729 C CA . HIS A 1 89 ? 0.671 -10.150 -5.441 1.00 95.75 89 HIS A CA 1
ATOM 730 C C . HIS A 1 89 ? 0.111 -9.458 -4.194 1.00 95.75 89 HIS A C 1
ATOM 732 O O . HIS A 1 89 ? -0.826 -9.971 -3.574 1.00 95.75 89 HIS A O 1
ATOM 738 N N . TYR A 1 90 ? 0.614 -8.264 -3.879 1.00 94.56 90 TYR A N 1
ATOM 7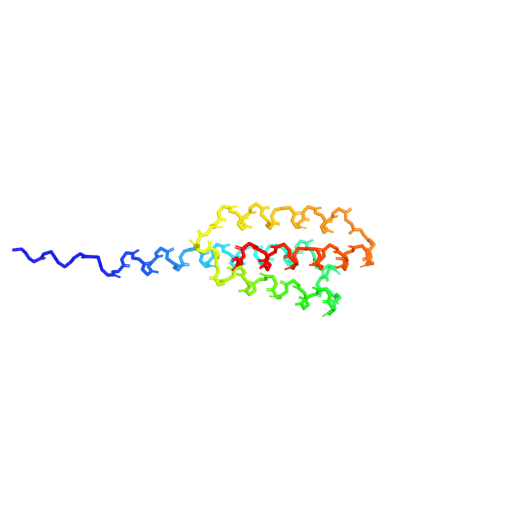39 C CA . TYR A 1 90 ? 0.171 -7.494 -2.719 1.00 94.56 90 TYR A CA 1
ATOM 740 C C . TYR A 1 90 ? -1.263 -6.980 -2.872 1.00 94.56 90 TYR A C 1
ATOM 742 O O . TYR A 1 90 ? -2.026 -7.044 -1.912 1.00 94.56 90 TYR A O 1
ATOM 750 N N . LEU A 1 91 ? -1.705 -6.610 -4.079 1.00 94.94 91 LEU A N 1
ATOM 751 C CA . LEU A 1 91 ? -3.117 -6.299 -4.330 1.00 94.94 91 LEU A CA 1
ATOM 752 C C . LEU A 1 91 ? -4.039 -7.487 -4.025 1.00 94.94 91 LEU A C 1
ATOM 754 O O . LEU A 1 91 ? -5.105 -7.317 -3.427 1.00 94.94 91 LEU A O 1
ATOM 758 N N . ARG A 1 92 ? -3.648 -8.707 -4.410 1.00 95.06 92 ARG A N 1
ATOM 759 C CA . ARG A 1 92 ? -4.421 -9.913 -4.072 1.00 95.06 92 ARG A CA 1
ATOM 760 C C . ARG A 1 92 ? -4.422 -10.179 -2.570 1.00 95.06 92 ARG A C 1
ATOM 762 O O . ARG A 1 92 ? -5.480 -10.506 -2.041 1.00 95.06 92 ARG A O 1
ATOM 769 N N . LYS A 1 93 ? -3.277 -10.026 -1.899 1.00 93.00 93 LYS A N 1
ATOM 770 C CA . LYS A 1 93 ? -3.156 -10.187 -0.442 1.00 93.00 93 LYS A CA 1
ATOM 771 C C . LYS A 1 93 ? -4.059 -9.185 0.289 1.00 93.00 93 LYS A C 1
ATOM 773 O O . LYS A 1 93 ? -4.919 -9.611 1.049 1.00 93.00 93 LYS A O 1
ATOM 778 N N . ALA A 1 94 ? -3.990 -7.899 -0.056 1.00 92.19 94 ALA A N 1
ATOM 779 C CA . ALA A 1 94 ? -4.854 -6.850 0.492 1.00 92.19 94 ALA A CA 1
ATOM 780 C C . ALA A 1 94 ? -6.352 -7.143 0.292 1.00 92.19 94 ALA A C 1
ATOM 782 O O . ALA A 1 94 ? -7.150 -6.958 1.202 1.00 92.19 94 ALA A O 1
ATOM 783 N N . LYS A 1 95 ? -6.755 -7.646 -0.883 1.00 91.44 95 LYS A N 1
ATOM 784 C CA . LYS A 1 95 ? -8.156 -8.027 -1.150 1.00 91.44 95 LYS A CA 1
ATOM 785 C C . LYS A 1 95 ? -8.621 -9.235 -0.321 1.00 91.44 95 LYS A C 1
ATOM 787 O O . LYS A 1 95 ? -9.810 -9.325 -0.017 1.00 91.44 95 LYS A O 1
ATOM 792 N N . LEU A 1 96 ? -7.718 -10.154 0.028 1.00 87.94 96 LEU A N 1
ATOM 793 C CA . LEU A 1 96 ? -8.025 -11.329 0.851 1.00 87.94 96 LEU A CA 1
ATOM 794 C C . LEU A 1 96 ? -8.175 -10.989 2.335 1.00 87.94 96 LEU A C 1
ATOM 796 O O . LEU A 1 96 ? -9.079 -11.531 2.957 1.00 87.94 96 LEU A O 1
ATOM 800 N N . GLU A 1 97 ? -7.370 -10.068 2.873 1.00 75.25 97 GLU A N 1
ATOM 801 C CA . GLU A 1 97 ? -7.493 -9.598 4.270 1.00 75.25 97 GLU A CA 1
ATOM 802 C C . GLU A 1 97 ? -8.854 -8.925 4.558 1.00 75.25 97 GLU A C 1
ATOM 804 O O . GLU A 1 97 ? -9.246 -8.735 5.707 1.00 75.25 97 GLU A O 1
ATOM 809 N N . LEU A 1 98 ? -9.603 -8.571 3.507 1.00 66.50 98 LEU A N 1
ATOM 810 C CA . LEU A 1 98 ? -10.905 -7.902 3.580 1.00 66.50 98 LEU A CA 1
ATOM 811 C C . LEU A 1 98 ? -12.112 -8.818 3.338 1.00 66.50 98 LEU A C 1
ATOM 813 O O . LEU A 1 98 ? -13.246 -8.335 3.396 1.00 66.50 98 LEU A O 1
ATOM 817 N N . SER A 1 99 ? -11.882 -10.098 3.022 1.00 59.84 99 SER A N 1
ATOM 818 C CA . SER A 1 99 ? -12.927 -11.100 2.740 1.00 59.84 99 SER A CA 1
ATOM 819 C C . SER A 1 99 ? -13.224 -11.979 3.950 1.00 59.84 99 SER A C 1
ATOM 821 O O . SER A 1 99 ? -14.426 -12.242 4.185 1.00 59.84 99 SER A O 1
#

Sequence (99 aa):
MNLQTSELDFDEEIDQGQDELEEIIEKLTAECEQVFENAENSKILDEVFELARANYEKDRQGWNDFFSELKFELIGTDDEDNIHDIAQHYLRKAKLELS

Radius of gyration: 16.33 Å; chains: 1; bounding box: 39×29×52 Å

Organism: NCBI:txid1817821

Secondary structure (DSSP, 8-state):
-----SSHHHHHHHHHHHHHHHHHHHHHHHHTHHHHTSHHHHHHHHHHHHHHHHHGGG-HHHHHHHHHHHHHHHHT---HHHHHHHHHHHHHHHHHTT-

pLDDT: mean 84.3, std 15.15, range [39.91, 95.75]

Foldseek 3Di:
DDPPDDPPPVVVVLVVQLVVLVVLVVVLCVLLVVQCVPVLSVVLVVLLSVLCSVCCVVPVPVVVVLSVVLSVQSNVDPDNVSSNVSSVVSSVVSVVVVD